Protein AF-A0A2D5VHZ8-F1 (afdb_monomer)

Mean predicted aligned error: 11.84 Å

pLDDT: mean 78.94, std 22.41, range [28.19, 97.56]

Solvent-accessible surface area (backbone atoms only — not comparable to full-atom values): 10693 Å² total; per-residue (Å²): 83,42,23,30,40,26,39,34,52,62,49,66,74,80,77,77,70,82,85,88,82,79,92,76,90,78,88,82,85,90,83,83,88,82,93,78,95,81,79,72,86,71,83,77,67,88,66,70,66,42,35,33,39,34,19,50,90,48,48,72,67,48,57,55,51,47,55,53,47,29,69,75,69,67,36,53,72,51,72,47,70,35,37,37,42,50,48,50,52,48,37,68,74,68,47,57,45,45,37,39,32,29,62,29,52,70,56,54,52,55,34,47,77,68,66,44,45,75,49,75,47,82,74,48,76,48,77,92,76,88,88,70,62,89,87,40,89,82,67,69,84,54,76,71,54,59,70,40,91,92,47,86,81,89,77,54,58,45,78,32,24,61,67,17,35,53,53,49,70,75,75,106

Secondary structure (DSSP, 8-state):
-EEEEEEE----GGGG-------------------------------PPEEEEEEGGGHHHHHHHHHHHHHHH---EEEEEE-HHHHHHHHHHH---SEEEESSHHHHHHHHHTT-EEEEEEEEE--------TT-TT---SSGGGGSTT-------TTT-HHHHHHHHHH-

Radius of gyration: 24.73 Å; Cα contacts (8 Å, |Δi|>4): 219; chains: 1; bounding box: 68×46×66 Å

Foldseek 3Di:
DFKKKFFWPAPDPVVPDDDDDDDDDDDDDDDDDDDDPDDDPPPPDPQEAFEEEEEQVCCVVVVVVQVVCCVPPVHHYHYDYFALLVSLVVCLVVVHGGMYIHPDCVSVVVCVVVVGGPDMGGDDDDDDDDDAPPPRPQPDDDLVSCVDPVHDDDADDLSRHVRNVVNVVVND

Structure (mmCIF, N/CA/C/O backbone):
data_AF-A0A2D5VHZ8-F1
#
_entry.id   AF-A0A2D5VHZ8-F1
#
loop_
_atom_site.group_PDB
_atom_site.id
_atom_site.type_symbol
_atom_site.label_atom_id
_atom_site.label_alt_id
_atom_site.label_comp_id
_atom_site.label_asym_id
_atom_site.label_entity_id
_atom_site.label_seq_id
_atom_site.pdbx_PDB_ins_code
_atom_site.Cartn_x
_atom_site.Cartn_y
_atom_site.Cartn_z
_atom_site.occupancy
_atom_site.B_iso_or_equiv
_atom_site.auth_seq_id
_atom_site.auth_comp_id
_atom_site.auth_asym_id
_atom_site.auth_atom_id
_atom_site.pdbx_PDB_model_num
ATOM 1 N N . MET A 1 1 ? -12.734 3.242 -1.048 1.00 68.06 1 MET A N 1
ATOM 2 C CA . MET A 1 1 ? -11.362 3.362 -1.582 1.00 68.06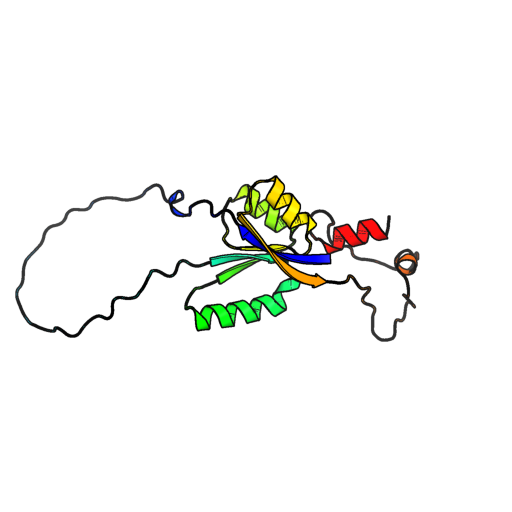 1 MET A CA 1
ATOM 3 C C . MET A 1 1 ? -11.302 2.644 -2.914 1.00 68.06 1 MET A C 1
ATOM 5 O O . MET A 1 1 ? -11.889 1.569 -3.030 1.00 68.06 1 MET A O 1
ATOM 9 N N . VAL A 1 2 ? -10.654 3.229 -3.913 1.00 67.62 2 VAL A N 1
ATOM 10 C CA . VAL A 1 2 ? -10.377 2.558 -5.192 1.00 67.62 2 VAL A CA 1
ATOM 11 C C . VAL A 1 2 ? -8.902 2.182 -5.192 1.00 67.62 2 VAL A C 1
ATOM 13 O O . VAL A 1 2 ? -8.061 3.014 -4.869 1.00 67.62 2 VAL A O 1
ATOM 16 N N . VAL A 1 3 ? -8.614 0.918 -5.478 1.00 70.31 3 VAL A N 1
ATOM 17 C CA . VAL A 1 3 ? -7.260 0.387 -5.623 1.00 70.31 3 VAL A CA 1
ATOM 18 C C . VAL A 1 3 ? -6.933 0.415 -7.107 1.00 70.31 3 VAL A C 1
ATOM 20 O O . VAL A 1 3 ? -7.695 -0.112 -7.923 1.00 70.31 3 VAL A O 1
ATOM 23 N N . SER A 1 4 ? -5.794 1.005 -7.442 1.00 72.38 4 SER A N 1
ATOM 24 C CA . SER A 1 4 ? -5.407 1.291 -8.820 1.00 72.38 4 SER A CA 1
ATOM 25 C C . SER A 1 4 ? -3.958 0.864 -9.040 1.00 72.38 4 SER A C 1
ATOM 27 O O . SER A 1 4 ? -3.094 1.122 -8.195 1.00 72.38 4 SER A O 1
ATOM 29 N N . VAL A 1 5 ? -3.703 0.193 -10.163 1.00 74.44 5 VAL A N 1
ATOM 30 C CA . VAL A 1 5 ? -2.350 -0.093 -10.662 1.00 74.44 5 VAL A CA 1
ATOM 31 C C . VAL A 1 5 ? -1.969 1.034 -11.611 1.00 74.44 5 VAL A C 1
ATOM 33 O O . VAL A 1 5 ? -2.782 1.463 -12.424 1.00 74.44 5 VAL A O 1
ATOM 36 N N . ALA A 1 6 ? -0.740 1.516 -11.525 1.00 69.38 6 ALA A N 1
ATOM 37 C CA . ALA A 1 6 ? -0.200 2.506 -12.437 1.00 69.38 6 ALA A CA 1
ATOM 38 C C . ALA A 1 6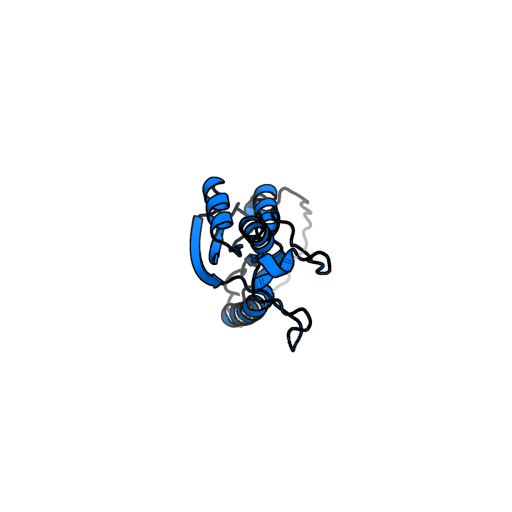 ? 1.115 2.038 -13.051 1.00 69.38 6 ALA A C 1
ATOM 40 O O . ALA A 1 6 ? 1.938 1.414 -12.375 1.00 69.38 6 ALA A O 1
ATOM 41 N N . LEU A 1 7 ? 1.297 2.383 -14.325 1.00 75.06 7 LEU A N 1
ATOM 42 C CA . LEU A 1 7 ? 2.570 2.260 -15.017 1.00 75.06 7 LEU A CA 1
ATOM 43 C C . LEU A 1 7 ? 3.417 3.476 -14.654 1.00 75.06 7 LEU A C 1
ATOM 45 O O . LEU A 1 7 ? 2.995 4.630 -14.823 1.00 75.06 7 LEU A O 1
ATOM 49 N N . LEU A 1 8 ? 4.604 3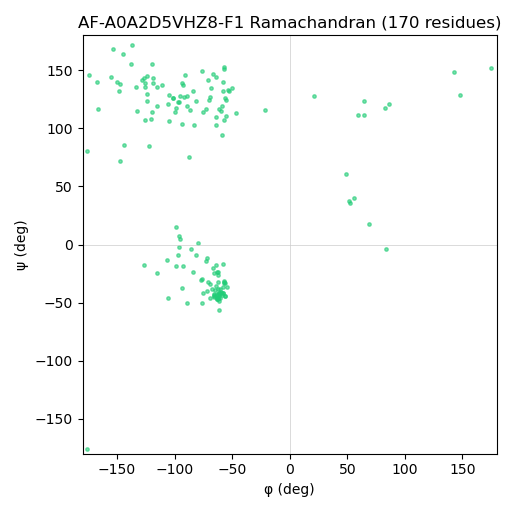.214 -14.124 1.00 79.12 8 LEU A N 1
ATOM 50 C CA . LEU A 1 8 ? 5.541 4.265 -13.775 1.00 79.12 8 LEU A CA 1
ATOM 51 C C . LEU A 1 8 ? 6.202 4.811 -15.040 1.00 79.12 8 LEU A C 1
ATOM 53 O O . LEU A 1 8 ? 6.394 4.102 -16.026 1.00 79.12 8 LEU A O 1
ATOM 57 N N . VAL A 1 9 ? 6.562 6.093 -15.008 1.00 68.06 9 VAL A N 1
ATOM 58 C CA . VAL A 1 9 ? 7.514 6.635 -15.978 1.00 68.06 9 VAL A CA 1
ATOM 59 C C . VAL A 1 9 ? 8.827 5.917 -15.708 1.00 68.06 9 VAL A C 1
ATOM 61 O O . VAL A 1 9 ? 9.496 6.214 -14.718 1.00 68.06 9 VAL A O 1
ATOM 64 N N . ALA A 1 10 ? 9.155 4.942 -16.553 1.00 52.34 10 ALA A N 1
ATOM 65 C CA . ALA A 1 10 ? 10.442 4.277 -16.515 1.00 52.34 10 ALA A CA 1
ATOM 66 C C . ALA A 1 10 ? 11.526 5.355 -16.637 1.00 52.34 10 ALA A C 1
ATOM 68 O O . ALA A 1 10 ? 11.658 6.010 -17.671 1.00 52.34 10 ALA A O 1
ATOM 69 N N . CYS A 1 11 ? 12.273 5.586 -15.559 1.00 44.50 11 CYS A N 1
ATOM 70 C CA . CYS A 1 11 ? 13.562 6.242 -15.681 1.00 44.50 11 CYS A CA 1
ATOM 71 C C . CYS A 1 11 ? 14.482 5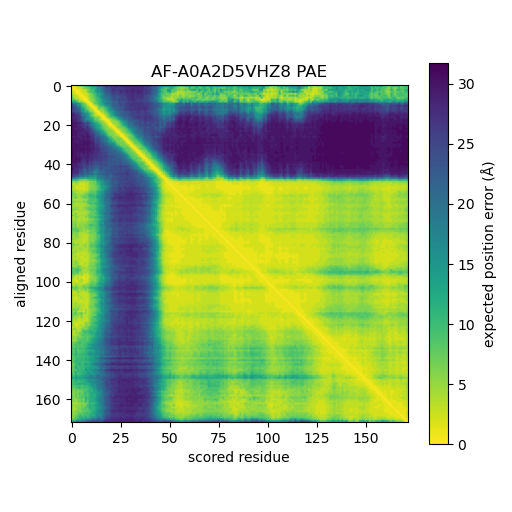.161 -16.242 1.00 44.50 11 CYS A C 1
ATOM 73 O O . CYS A 1 11 ? 14.652 4.106 -15.629 1.00 44.50 11 CYS A O 1
ATOM 75 N N . ASP A 1 12 ? 14.943 5.389 -17.467 1.00 45.56 12 ASP A N 1
ATOM 76 C CA . ASP A 1 12 ? 15.693 4.436 -18.273 1.00 45.56 12 ASP A CA 1
ATOM 77 C C . ASP A 1 12 ? 16.808 3.782 -17.435 1.00 45.56 12 ASP A C 1
ATOM 79 O O . ASP A 1 12 ? 17.752 4.449 -17.001 1.00 45.56 12 ASP A O 1
ATOM 83 N N . ARG A 1 13 ? 16.705 2.466 -17.172 1.00 48.66 13 ARG A N 1
ATOM 84 C CA . ARG A 1 13 ? 17.730 1.716 -16.413 1.00 48.66 13 ARG A CA 1
ATOM 85 C C . ARG A 1 13 ? 19.107 1.807 -17.082 1.00 48.66 13 ARG A C 1
ATOM 87 O O . ARG A 1 13 ? 20.113 1.537 -16.426 1.00 48.66 13 ARG A O 1
ATOM 94 N N . LYS A 1 14 ? 19.175 2.200 -18.361 1.00 41.00 14 LYS A N 1
ATOM 95 C CA . LYS A 1 14 ? 20.427 2.343 -19.113 1.00 41.00 14 LYS A CA 1
ATOM 96 C C . LYS A 1 14 ? 21.342 3.458 -18.612 1.00 41.00 14 LYS A C 1
ATOM 98 O O . LYS A 1 14 ? 22.539 3.381 -18.871 1.00 41.00 14 LYS A O 1
ATOM 103 N N . GLU A 1 15 ? 20.848 4.446 -17.867 1.00 36.53 15 GLU A N 1
ATOM 104 C CA . GLU A 1 15 ? 21.708 5.535 -17.372 1.00 36.53 15 GLU A CA 1
ATOM 105 C C . GLU A 1 15 ? 22.508 5.179 -16.101 1.00 36.53 15 GLU A C 1
ATOM 107 O O . GLU A 1 15 ? 23.419 5.911 -15.717 1.00 36.53 15 GLU A O 1
ATOM 112 N N . LEU A 1 16 ? 22.233 4.036 -15.459 1.00 39.44 16 LEU A N 1
ATOM 113 C CA . LEU A 1 16 ? 22.799 3.671 -14.150 1.00 39.44 16 LEU A CA 1
ATOM 114 C C . LEU A 1 16 ? 24.008 2.717 -14.184 1.00 39.44 16 LEU A C 1
ATOM 116 O O . LEU A 1 16 ? 24.404 2.209 -13.135 1.00 39.44 16 LEU A O 1
ATOM 120 N N . GLN A 1 17 ? 24.660 2.517 -15.335 1.00 35.34 17 GLN A N 1
ATOM 121 C CA . GLN A 1 17 ? 25.990 1.885 -15.370 1.00 35.34 17 GLN A CA 1
ATOM 122 C C . GLN A 1 17 ? 27.066 2.764 -16.027 1.00 35.34 17 GLN A C 1
ATOM 124 O O . GLN A 1 17 ? 27.400 2.569 -17.196 1.00 35.34 17 GLN A O 1
ATOM 129 N N . PRO A 1 18 ? 27.701 3.680 -15.275 1.00 35.00 18 PRO A N 1
ATOM 130 C CA . PRO A 1 18 ? 28.992 4.226 -15.646 1.00 35.00 18 PRO A CA 1
ATOM 131 C C . PRO A 1 18 ? 30.125 3.421 -14.987 1.00 35.00 18 PRO A C 1
ATOM 133 O O . PRO A 1 18 ? 30.443 3.618 -13.821 1.00 35.00 18 PRO A O 1
ATOM 136 N N . GLY A 1 19 ? 30.778 2.575 -15.791 1.00 37.41 19 GLY A N 1
ATOM 137 C CA . GLY A 1 19 ? 32.225 2.343 -15.718 1.00 37.41 19 GLY A CA 1
ATOM 138 C C . GLY A 1 19 ? 32.765 1.300 -14.731 1.00 37.41 19 GLY A C 1
ATOM 139 O O . GLY A 1 19 ? 32.640 1.447 -13.525 1.00 37.41 19 GLY A O 1
ATOM 140 N N . GLU A 1 20 ? 33.471 0.313 -15.304 1.00 34.50 20 GLU A N 1
ATOM 141 C CA . GLU A 1 20 ? 34.731 -0.349 -14.888 1.00 34.50 20 GLU A CA 1
ATOM 142 C C . GLU A 1 20 ? 34.680 -1.825 -15.357 1.00 34.50 20 GLU A C 1
ATOM 144 O O . GLU A 1 20 ? 33.716 -2.523 -15.097 1.00 34.50 20 GLU A O 1
ATOM 149 N N . ARG A 1 21 ? 35.653 -2.420 -16.056 1.00 32.56 21 ARG A N 1
ATOM 150 C CA . ARG A 1 21 ? 37.069 -2.092 -16.208 1.00 32.56 21 ARG A CA 1
ATOM 151 C C . ARG A 1 21 ? 37.676 -2.908 -17.370 1.00 32.56 21 ARG A C 1
ATOM 153 O O . ARG A 1 21 ? 37.454 -4.105 -17.469 1.00 32.56 21 ARG A O 1
ATOM 160 N N . ARG A 1 22 ? 38.533 -2.222 -18.136 1.00 28.19 22 ARG A N 1
ATOM 161 C CA . ARG A 1 22 ? 39.801 -2.667 -18.754 1.00 28.19 22 ARG A CA 1
ATOM 162 C C . ARG A 1 22 ? 39.820 -3.849 -19.736 1.00 28.19 22 ARG A C 1
ATOM 164 O O . ARG A 1 22 ? 39.823 -5.014 -19.369 1.00 28.19 22 ARG A O 1
ATOM 171 N N . LEU A 1 23 ? 40.099 -3.456 -20.982 1.00 34.94 23 LEU A N 1
ATOM 172 C CA . LEU A 1 23 ? 41.087 -4.054 -21.883 1.00 34.94 23 LEU A CA 1
ATOM 173 C C . LEU A 1 23 ? 42.179 -4.850 -21.144 1.00 34.94 23 LEU A C 1
ATOM 175 O O . LEU A 1 23 ? 43.026 -4.271 -20.461 1.00 34.94 23 LEU A O 1
ATOM 179 N N . GLN A 1 24 ? 42.208 -6.155 -21.387 1.00 33.75 24 GLN A N 1
ATOM 180 C CA . GLN A 1 24 ? 43.446 -6.915 -21.483 1.00 33.75 24 GLN A CA 1
ATOM 181 C C . GLN A 1 24 ? 43.427 -7.652 -22.818 1.00 33.75 24 GLN A C 1
ATOM 183 O O . GLN A 1 24 ? 42.667 -8.586 -23.050 1.00 33.75 24 GLN A O 1
ATOM 188 N N . THR A 1 25 ? 44.253 -7.136 -23.717 1.00 35.78 25 THR A N 1
ATOM 189 C CA . THR A 1 25 ? 44.834 -7.860 -24.835 1.00 35.78 25 THR A CA 1
ATOM 190 C C . THR A 1 25 ? 45.558 -9.092 -24.307 1.00 35.78 25 THR A C 1
ATOM 192 O O . THR A 1 25 ? 46.485 -8.936 -23.515 1.00 35.78 25 THR A O 1
ATOM 195 N N . ASP A 1 26 ? 45.213 -10.278 -24.797 1.00 34.47 26 ASP A N 1
ATOM 196 C CA . ASP A 1 26 ? 46.239 -11.283 -25.048 1.00 34.47 26 ASP A CA 1
ATOM 197 C C . ASP A 1 26 ? 45.866 -12.171 -26.238 1.00 34.47 26 ASP A C 1
ATOM 199 O O . ASP A 1 26 ? 44.735 -12.635 -26.388 1.00 34.47 26 ASP A O 1
ATOM 203 N N . GLN A 1 27 ? 46.842 -12.337 -27.120 1.00 34.59 27 GLN A N 1
ATOM 204 C CA . GLN A 1 27 ? 46.788 -13.162 -28.311 1.00 34.59 27 GLN A CA 1
ATOM 205 C C . GLN A 1 27 ? 47.251 -14.576 -27.956 1.00 34.59 27 GLN A C 1
ATOM 207 O O . GLN A 1 27 ? 48.386 -14.757 -27.522 1.00 34.59 27 GLN A O 1
ATOM 212 N N . SER A 1 28 ? 46.476 -15.613 -28.289 1.00 34.41 28 SER A N 1
ATOM 213 C CA . SER A 1 28 ? 47.095 -16.867 -28.746 1.00 34.41 28 SER A CA 1
ATOM 214 C C . SER A 1 28 ? 46.136 -17.865 -29.396 1.00 34.41 28 SER A C 1
ATOM 216 O O . SER A 1 28 ? 45.315 -18.487 -28.736 1.00 34.41 28 SER A O 1
ATOM 218 N N . LYS A 1 29 ? 46.432 -18.089 -30.682 1.00 37.44 29 LYS A N 1
ATOM 219 C CA . LYS A 1 29 ? 46.560 -19.380 -31.385 1.00 37.44 29 LYS A CA 1
ATOM 220 C C . LYS A 1 29 ? 45.308 -20.098 -31.922 1.00 37.44 29 LYS A C 1
ATOM 222 O O . LYS A 1 29 ? 44.453 -20.599 -31.206 1.00 37.44 29 LYS A O 1
ATOM 227 N N . ASN A 1 30 ? 45.348 -20.212 -33.254 1.00 31.34 30 ASN A N 1
ATOM 228 C CA . ASN A 1 30 ? 44.577 -21.062 -34.162 1.00 31.34 30 ASN A CA 1
ATOM 229 C C . ASN A 1 30 ? 44.678 -22.569 -33.856 1.00 31.34 30 ASN A C 1
ATOM 231 O O . ASN A 1 30 ? 45.745 -23.052 -33.480 1.00 31.34 30 ASN A O 1
ATOM 235 N N . GLY A 1 31 ? 43.613 -23.308 -34.202 1.00 30.12 31 GLY A N 1
ATOM 236 C CA . GLY A 1 31 ? 43.597 -24.775 -34.293 1.00 30.12 31 GLY A CA 1
ATOM 237 C C . GLY A 1 31 ? 42.266 -25.367 -34.797 1.00 30.12 31 GLY A C 1
ATOM 238 O O . GLY A 1 31 ? 41.432 -25.777 -34.006 1.00 30.12 31 GLY A O 1
ATOM 239 N N . THR A 1 32 ? 42.087 -25.347 -36.119 1.00 33.72 32 THR A N 1
ATOM 240 C CA . THR A 1 32 ? 41.363 -26.247 -37.055 1.00 33.72 32 THR A CA 1
ATOM 241 C C . THR A 1 32 ? 40.233 -27.218 -36.605 1.00 33.72 32 THR A C 1
ATOM 243 O O . THR A 1 32 ? 40.463 -28.162 -35.864 1.00 33.72 32 THR A O 1
ATOM 246 N N . SER A 1 33 ? 39.087 -27.102 -37.311 1.00 34.78 33 SER A N 1
ATOM 247 C CA . SER A 1 33 ? 38.227 -28.172 -37.891 1.00 34.78 33 SER A CA 1
ATOM 248 C C . SER A 1 33 ? 37.497 -29.192 -36.988 1.00 34.78 33 SER A C 1
ATOM 250 O O . SER A 1 33 ? 38.088 -30.183 -36.577 1.00 34.78 33 SER A O 1
ATOM 252 N N . ALA A 1 34 ? 36.159 -29.106 -36.923 1.00 33.81 34 ALA A N 1
ATOM 253 C CA . ALA A 1 34 ? 35.238 -30.022 -37.633 1.00 33.81 34 ALA A CA 1
ATOM 254 C C . ALA A 1 34 ? 33.760 -29.763 -37.261 1.00 33.81 34 ALA A C 1
ATOM 256 O O . ALA A 1 34 ? 33.429 -29.271 -36.188 1.00 33.81 34 ALA A O 1
ATOM 257 N N . LEU A 1 35 ? 32.881 -30.078 -38.209 1.00 45.34 35 LEU A N 1
ATOM 258 C CA . LEU A 1 35 ? 31.441 -29.825 -38.256 1.00 45.34 35 LEU A CA 1
ATOM 259 C C . LEU A 1 35 ? 30.650 -30.397 -37.064 1.00 45.34 35 LEU A C 1
ATOM 261 O O . LEU A 1 35 ? 30.617 -31.607 -36.872 1.00 45.34 35 LEU A O 1
ATOM 265 N N . ASN A 1 36 ? 29.876 -29.548 -36.381 1.00 35.59 36 ASN A N 1
ATOM 266 C CA . ASN A 1 36 ? 28.643 -29.972 -35.714 1.00 35.59 36 ASN A CA 1
ATOM 267 C C . ASN A 1 36 ? 27.583 -28.861 -35.807 1.00 35.59 36 ASN A C 1
ATOM 269 O O . ASN A 1 36 ? 27.474 -27.990 -34.945 1.00 35.59 36 ASN A O 1
ATOM 273 N N . ARG A 1 37 ? 26.839 -28.836 -36.921 1.00 41.34 37 ARG A N 1
ATOM 274 C CA . ARG A 1 37 ? 25.728 -27.898 -37.145 1.00 41.34 37 ARG A CA 1
ATOM 275 C C . ARG A 1 37 ? 24.440 -28.496 -36.578 1.00 41.34 37 ARG A C 1
ATOM 277 O O . ARG A 1 37 ? 23.575 -28.960 -37.309 1.00 41.34 37 ARG A O 1
ATOM 284 N N . SER A 1 38 ? 24.325 -28.473 -35.258 1.00 53.56 38 SER A N 1
ATOM 285 C CA . SER A 1 38 ? 23.063 -28.721 -34.559 1.00 53.56 38 SER A CA 1
ATOM 286 C C . SER A 1 38 ? 23.013 -27.893 -33.278 1.00 53.56 38 SER A C 1
ATOM 288 O O . SER A 1 38 ? 23.190 -28.408 -32.181 1.00 53.56 38 SER A O 1
ATOM 290 N N . ALA A 1 39 ? 22.837 -26.585 -33.447 1.00 41.25 39 ALA A N 1
ATOM 291 C CA . ALA A 1 39 ? 22.480 -25.591 -32.433 1.00 41.25 39 ALA A CA 1
ATOM 292 C C . ALA A 1 39 ? 22.265 -24.272 -33.214 1.00 41.25 39 ALA A C 1
ATOM 294 O O . ALA A 1 39 ? 22.908 -24.070 -34.235 1.00 41.25 39 ALA A O 1
ATOM 295 N N . GLN A 1 40 ? 21.377 -23.343 -32.902 1.00 37.41 40 GLN A N 1
ATOM 296 C CA . GLN A 1 40 ? 20.652 -23.040 -31.688 1.00 37.41 40 GLN A CA 1
ATOM 297 C C . GLN A 1 40 ? 19.316 -22.416 -32.119 1.00 37.41 40 GLN A C 1
ATOM 299 O O . GLN A 1 40 ? 19.293 -21.549 -32.992 1.00 37.41 40 GLN A O 1
ATOM 304 N N . ARG A 1 41 ? 18.206 -22.762 -31.454 1.00 38.66 41 ARG A N 1
ATOM 305 C CA . ARG A 1 41 ? 17.178 -21.737 -31.249 1.00 38.66 41 ARG A CA 1
ATOM 306 C C . ARG A 1 41 ? 17.845 -20.682 -30.376 1.00 38.66 41 ARG A C 1
ATOM 308 O O . ARG A 1 41 ? 18.186 -20.978 -29.233 1.00 38.66 41 ARG A O 1
ATOM 315 N N . SER A 1 42 ? 18.116 -19.513 -30.943 1.00 33.00 42 SER A N 1
ATOM 316 C CA . SER A 1 42 ? 18.575 -18.355 -30.182 1.00 33.00 42 SER A CA 1
ATOM 317 C C . SER A 1 42 ? 17.632 -18.157 -28.989 1.00 33.00 42 SER A C 1
ATOM 319 O O . SER A 1 42 ? 16.415 -18.241 -29.193 1.00 33.00 42 SER A O 1
ATOM 321 N N . PRO A 1 43 ? 18.132 -17.918 -27.763 1.00 41.53 43 PRO A N 1
ATOM 322 C CA . PRO A 1 43 ? 17.259 -17.488 -26.685 1.00 41.53 43 PRO A CA 1
ATOM 323 C C . PRO A 1 43 ? 16.627 -16.171 -27.142 1.00 41.53 43 PRO A C 1
ATOM 325 O O . PRO A 1 43 ? 17.332 -15.194 -27.398 1.00 41.53 43 PRO A O 1
ATOM 328 N N . MET A 1 44 ? 15.308 -16.172 -27.342 1.00 42.22 44 MET A N 1
ATOM 329 C CA . MET A 1 44 ? 14.560 -14.934 -27.524 1.00 42.22 44 MET A CA 1
ATOM 330 C C . MET A 1 44 ? 14.724 -14.114 -26.254 1.00 42.22 44 MET A C 1
ATOM 332 O O . MET A 1 44 ? 14.259 -14.554 -25.213 1.00 42.22 44 MET A O 1
ATOM 336 N N . GLY A 1 45 ? 15.354 -12.947 -26.391 1.00 40.50 45 GLY A N 1
ATOM 337 C CA . GLY A 1 45 ? 15.250 -11.814 -25.478 1.00 40.50 45 GLY A CA 1
ATOM 338 C C . GLY A 1 45 ? 15.793 -12.049 -24.071 1.00 40.50 45 GLY A C 1
ATOM 339 O O . GLY A 1 45 ? 15.333 -12.900 -23.322 1.00 40.50 45 GLY A O 1
ATOM 340 N N . THR A 1 46 ? 16.733 -11.211 -23.654 1.00 44.41 46 THR A N 1
ATOM 341 C CA . THR A 1 46 ? 16.967 -10.954 -22.234 1.00 44.41 46 THR A CA 1
ATOM 342 C C . THR A 1 46 ? 15.668 -10.403 -21.643 1.00 44.41 46 THR A C 1
ATOM 344 O O . THR A 1 46 ? 15.384 -9.218 -21.794 1.00 44.41 46 THR A O 1
ATOM 347 N N . SER A 1 47 ? 14.833 -11.267 -21.067 1.00 53.91 47 SER A N 1
ATOM 348 C CA . SER A 1 47 ? 13.654 -10.849 -20.314 1.00 53.91 47 SER A CA 1
ATOM 349 C C . SER A 1 47 ? 14.126 -9.929 -19.189 1.00 53.91 47 SER A C 1
ATOM 351 O O . SER A 1 47 ? 14.758 -10.398 -18.246 1.00 53.91 47 SER A O 1
ATOM 353 N N . GLU A 1 48 ? 13.879 -8.627 -19.304 1.00 79.31 48 GLU A N 1
ATOM 354 C CA . GLU A 1 48 ? 14.208 -7.682 -18.241 1.00 79.31 48 GLU A CA 1
ATOM 355 C C . GLU A 1 48 ? 13.260 -7.900 -17.052 1.00 79.31 48 GLU A C 1
ATOM 357 O O . GLU A 1 48 ? 12.041 -7.858 -17.205 1.00 79.31 48 GLU A O 1
ATOM 362 N N . ASP A 1 49 ? 13.823 -8.143 -15.865 1.00 88.81 49 ASP A N 1
ATOM 363 C CA . ASP A 1 49 ? 13.063 -8.290 -14.620 1.00 88.81 49 ASP A CA 1
ATOM 364 C C . ASP A 1 49 ? 12.215 -7.041 -14.330 1.00 88.81 49 ASP A C 1
ATOM 366 O O . ASP A 1 49 ? 12.734 -5.915 -14.319 1.00 88.81 49 ASP A O 1
ATOM 370 N N . LEU A 1 50 ? 10.939 -7.241 -13.991 1.00 93.25 50 LEU A N 1
ATOM 371 C CA . LEU A 1 50 ? 10.008 -6.176 -13.618 1.00 93.25 50 LEU A CA 1
ATOM 372 C C . LEU A 1 50 ? 10.149 -5.805 -12.140 1.00 93.25 50 LEU A C 1
ATOM 374 O O . LEU A 1 50 ? 10.109 -6.661 -11.263 1.00 93.25 50 LEU A O 1
ATOM 378 N N . THR A 1 51 ? 10.238 -4.512 -11.839 1.00 94.88 51 THR A N 1
ATOM 379 C CA . THR A 1 51 ? 10.190 -3.971 -10.477 1.00 94.88 51 THR A CA 1
ATOM 380 C C . THR A 1 51 ? 8.790 -3.451 -10.171 1.00 94.88 51 THR A C 1
ATOM 382 O O . THR A 1 51 ? 8.318 -2.485 -10.775 1.00 94.88 51 THR A O 1
ATOM 385 N N . PHE A 1 52 ? 8.135 -4.052 -9.180 1.00 96.06 52 PHE A N 1
ATOM 386 C CA . PHE A 1 52 ? 6.753 -3.754 -8.825 1.00 96.06 52 PHE A CA 1
ATOM 387 C C . PHE A 1 52 ? 6.623 -3.248 -7.383 1.00 96.06 52 PHE A C 1
ATOM 389 O O . PHE A 1 52 ? 6.821 -3.984 -6.419 1.00 96.06 52 PHE A O 1
ATOM 396 N N . TYR A 1 53 ? 6.221 -1.992 -7.209 1.00 97.12 53 TYR A N 1
ATOM 397 C CA . TYR A 1 53 ? 5.869 -1.422 -5.910 1.00 97.12 53 TYR A CA 1
ATOM 398 C C . TYR A 1 53 ? 4.401 -1.702 -5.591 1.00 97.12 53 TYR A C 1
ATOM 400 O O . TYR A 1 53 ? 3.506 -1.184 -6.252 1.00 97.12 53 TYR A O 1
ATOM 408 N N . CYS A 1 54 ? 4.128 -2.483 -4.549 1.00 96.56 54 CYS A N 1
ATOM 409 C CA . CYS A 1 54 ? 2.782 -2.941 -4.228 1.00 96.56 54 CYS A CA 1
ATOM 410 C C . CYS A 1 54 ? 2.360 -2.568 -2.805 1.00 96.56 54 CYS A C 1
ATOM 412 O O . CYS A 1 54 ? 3.033 -2.885 -1.824 1.00 96.56 54 CYS A O 1
ATOM 414 N N . ALA A 1 55 ? 1.180 -1.963 -2.659 1.00 94.75 55 ALA A N 1
ATOM 415 C CA . ALA A 1 55 ? 0.589 -1.727 -1.350 1.00 94.75 55 ALA A CA 1
ATOM 416 C C . ALA A 1 55 ? 0.494 -3.027 -0.530 1.00 94.75 55 ALA A C 1
ATOM 418 O O . ALA A 1 55 ? 0.018 -4.055 -1.017 1.00 94.75 55 ALA A O 1
ATOM 419 N N . ALA A 1 56 ? 0.912 -2.978 0.737 1.00 92.94 56 ALA A N 1
ATOM 420 C CA .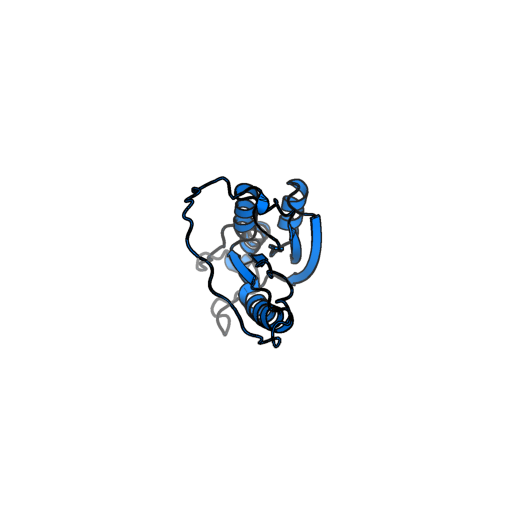 ALA A 1 56 ? 1.043 -4.163 1.589 1.00 92.94 56 ALA A CA 1
ATOM 421 C C . ALA A 1 56 ? -0.263 -4.968 1.747 1.00 92.94 56 ALA A C 1
ATOM 423 O O . ALA A 1 56 ? -0.220 -6.196 1.813 1.00 92.94 56 ALA A O 1
ATOM 424 N N . GLY A 1 57 ? -1.420 -4.295 1.749 1.00 89.56 57 GLY A N 1
ATOM 425 C CA . GLY A 1 57 ? -2.737 -4.943 1.831 1.00 89.56 57 GLY A CA 1
ATOM 426 C C . GLY A 1 57 ? -3.078 -5.844 0.636 1.00 89.56 57 GLY A C 1
ATOM 427 O O . GLY A 1 57 ? -3.931 -6.714 0.760 1.00 89.56 57 GLY A O 1
ATOM 428 N N . MET A 1 58 ? -2.379 -5.692 -0.493 1.00 92.56 58 MET A N 1
ATOM 429 C CA . MET A 1 58 ? -2.586 -6.484 -1.712 1.00 92.56 58 MET A CA 1
ATOM 430 C C . MET A 1 58 ? -1.638 -7.688 -1.813 1.00 92.56 58 MET A C 1
ATOM 432 O O . MET A 1 58 ? -1.656 -8.403 -2.809 1.00 92.56 58 MET A O 1
ATOM 436 N N . ARG A 1 59 ? -0.815 -7.954 -0.790 1.00 94.56 59 ARG A N 1
ATOM 437 C CA . ARG A 1 59 ? 0.213 -9.006 -0.841 1.00 94.56 59 ARG A CA 1
ATOM 438 C C . ARG A 1 59 ? -0.333 -10.391 -1.173 1.00 94.56 59 ARG A C 1
ATOM 440 O O . ARG A 1 59 ? 0.279 -11.094 -1.966 1.00 94.56 59 ARG A O 1
ATOM 447 N N . LEU A 1 60 ? -1.448 -10.792 -0.564 1.00 93.19 60 LEU A N 1
ATOM 448 C CA . LEU A 1 60 ? -2.021 -12.121 -0.793 1.00 93.19 60 LEU A CA 1
ATOM 449 C C . LEU A 1 60 ? -2.432 -12.340 -2.261 1.00 93.19 60 LEU A C 1
ATOM 451 O O . LEU A 1 60 ? -1.901 -13.274 -2.861 1.00 93.19 60 LEU A O 1
ATOM 455 N N . PRO A 1 61 ? -3.297 -11.502 -2.869 1.00 93.31 61 PRO A N 1
ATOM 456 C CA . PRO A 1 61 ? -3.662 -11.687 -4.272 1.00 93.31 61 PRO A CA 1
ATOM 457 C C . PRO A 1 61 ? -2.472 -11.495 -5.222 1.00 93.31 61 PRO A C 1
ATOM 459 O O . PRO A 1 61 ? -2.312 -12.268 -6.162 1.00 93.31 61 PRO A O 1
ATOM 462 N N . ILE A 1 62 ? -1.594 -10.520 -4.961 1.00 95.25 62 ILE A N 1
ATOM 463 C CA . ILE A 1 62 ? -0.471 -10.213 -5.860 1.00 95.25 62 ILE A CA 1
ATOM 464 C C . ILE A 1 62 ? 0.583 -11.316 -5.865 1.00 95.25 62 ILE A C 1
ATOM 466 O O . ILE A 1 62 ? 1.138 -11.607 -6.918 1.00 95.25 62 ILE A O 1
ATOM 470 N N . LYS A 1 63 ? 0.821 -11.989 -4.733 1.00 96.44 63 LYS A N 1
ATOM 471 C CA . LYS A 1 63 ? 1.740 -13.133 -4.691 1.00 96.44 63 LYS A CA 1
ATOM 472 C C . LYS A 1 63 ? 1.319 -14.232 -5.669 1.00 96.44 63 LYS A C 1
ATOM 474 O O . LYS A 1 63 ? 2.180 -14.797 -6.332 1.00 96.44 63 LYS A O 1
ATOM 479 N N . GLN A 1 64 ? 0.022 -14.524 -5.757 1.00 96.12 64 GLN A N 1
ATOM 480 C CA . GLN A 1 64 ? -0.478 -15.531 -6.691 1.00 96.12 64 GLN A CA 1
ATOM 481 C C . GLN A 1 64 ? -0.343 -15.054 -8.143 1.00 96.12 64 GLN A C 1
ATOM 483 O O . GLN A 1 64 ? 0.188 -15.782 -8.973 1.00 96.12 64 GLN A O 1
ATOM 488 N N . ILE A 1 65 ? -0.739 -13.806 -8.418 1.00 96.19 65 ILE A N 1
ATOM 489 C CA . ILE A 1 65 ? -0.650 -13.203 -9.757 1.00 96.19 65 ILE A CA 1
ATOM 490 C C . ILE A 1 65 ? 0.790 -13.208 -10.281 1.00 96.19 65 ILE A C 1
ATOM 492 O O . ILE A 1 65 ? 1.009 -13.528 -11.442 1.00 96.19 65 ILE A O 1
ATOM 496 N N . VAL A 1 66 ? 1.771 -12.890 -9.433 1.00 96.69 66 VAL A N 1
ATOM 497 C CA . VAL A 1 66 ? 3.191 -12.904 -9.811 1.00 96.69 66 VAL A CA 1
ATOM 498 C C . VAL A 1 66 ? 3.647 -14.300 -10.210 1.00 96.69 66 VAL A C 1
ATOM 500 O O . VAL A 1 66 ? 4.255 -14.445 -11.261 1.00 96.69 66 VAL A O 1
ATOM 503 N N . VAL A 1 67 ? 3.298 -15.328 -9.431 1.00 97.06 67 VAL A N 1
ATOM 504 C CA . VAL A 1 67 ? 3.651 -16.720 -9.756 1.00 97.06 67 VAL A CA 1
ATOM 505 C C . VAL A 1 67 ? 3.072 -17.140 -11.106 1.00 97.06 67 VAL A C 1
ATOM 507 O O . VAL A 1 67 ? 3.742 -17.820 -11.882 1.00 97.06 67 VAL A O 1
ATOM 510 N N . ASP A 1 68 ? 1.826 -16.761 -11.384 1.00 97.56 68 ASP A N 1
ATOM 511 C CA . ASP A 1 68 ? 1.175 -17.121 -12.640 1.00 97.56 68 ASP A CA 1
ATOM 512 C C . ASP A 1 68 ? 1.766 -16.333 -13.823 1.00 97.56 68 ASP A C 1
ATOM 514 O O . ASP A 1 68 ? 2.048 -16.930 -14.860 1.00 97.56 68 ASP A O 1
ATOM 518 N N . TYR A 1 69 ? 2.071 -15.043 -13.639 1.00 96.19 69 TYR A N 1
ATOM 519 C CA . TYR A 1 69 ? 2.739 -14.208 -14.642 1.00 96.19 69 TYR A CA 1
ATOM 520 C C . TYR A 1 69 ? 4.158 -14.703 -14.967 1.00 96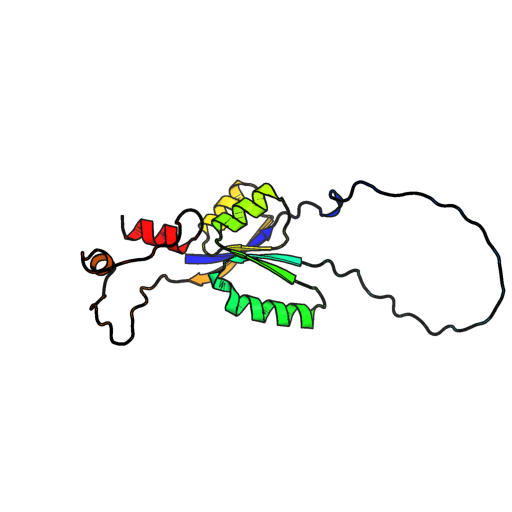.19 69 TYR A C 1
ATOM 522 O O . TYR A 1 69 ? 4.509 -14.862 -16.134 1.00 96.19 69 TYR A O 1
ATOM 530 N N . GLU A 1 70 ? 4.964 -15.011 -13.949 1.00 95.81 70 GLU A N 1
ATOM 531 C CA . GLU A 1 70 ? 6.316 -15.562 -14.111 1.00 95.81 70 GLU A CA 1
ATOM 532 C C . GLU A 1 70 ? 6.286 -16.898 -14.863 1.00 95.81 70 GLU A C 1
ATOM 534 O O . GLU A 1 70 ? 7.111 -17.136 -15.746 1.00 95.81 70 GLU A O 1
ATOM 539 N N . ARG A 1 71 ? 5.305 -17.762 -14.563 1.00 96.56 71 ARG A N 1
ATOM 540 C CA . ARG A 1 71 ? 5.123 -19.046 -15.253 1.00 96.56 71 ARG A CA 1
ATOM 541 C C . ARG A 1 71 ? 4.736 -18.865 -16.720 1.00 96.56 71 ARG A C 1
ATOM 543 O O . ARG A 1 71 ? 5.227 -19.608 -17.565 1.00 96.56 71 ARG A O 1
ATOM 550 N N . GLU A 1 72 ? 3.818 -17.949 -17.003 1.00 97.12 72 GLU A N 1
ATOM 551 C CA . GLU A 1 72 ? 3.256 -17.754 -18.342 1.00 97.12 72 GLU A CA 1
ATOM 552 C C . GLU A 1 72 ? 4.229 -17.031 -19.279 1.00 97.12 72 GLU A C 1
ATOM 554 O O . GLU A 1 72 ? 4.386 -17.432 -20.432 1.00 97.12 72 GLU A O 1
ATOM 559 N N . TYR A 1 73 ? 4.915 -16.004 -18.776 1.00 94.44 73 TYR A N 1
ATOM 560 C CA . TYR A 1 73 ? 5.731 -15.108 -19.597 1.00 94.44 73 TYR A CA 1
ATOM 561 C C . TYR A 1 73 ? 7.240 -15.323 -19.434 1.00 94.44 73 TYR A C 1
ATOM 563 O O . TYR A 1 73 ? 8.011 -14.818 -20.247 1.00 94.44 73 TYR A O 1
ATOM 571 N N . GLY A 1 74 ? 7.686 -16.066 -18.414 1.00 93.62 74 GLY A N 1
ATOM 572 C CA . GLY A 1 74 ? 9.112 -16.276 -18.137 1.00 93.62 74 GLY A CA 1
ATOM 573 C C . GLY A 1 74 ? 9.847 -15.017 -17.660 1.00 93.62 74 GLY A C 1
ATOM 574 O O . GLY A 1 74 ? 11.074 -14.971 -17.731 1.00 93.62 74 GLY A O 1
ATOM 575 N N . VAL A 1 75 ? 9.106 -14.003 -17.200 1.00 94.88 75 VAL A N 1
ATOM 576 C CA . VAL A 1 75 ? 9.620 -12.704 -16.741 1.00 94.88 75 VAL A CA 1
ATOM 577 C C . VAL A 1 75 ? 9.549 -12.633 -15.224 1.00 94.88 75 VAL A C 1
ATOM 579 O O . VAL A 1 75 ? 8.451 -12.695 -14.679 1.00 94.88 75 VAL A O 1
ATOM 582 N N . GLN A 1 76 ? 10.688 -12.443 -14.555 1.00 95.38 76 GLN A N 1
ATOM 583 C CA . GLN A 1 76 ? 10.742 -12.323 -13.095 1.00 95.38 76 GLN A CA 1
ATOM 584 C C . GLN A 1 76 ? 10.150 -10.998 -12.613 1.00 95.38 76 GLN A C 1
ATOM 586 O O . GLN A 1 76 ? 10.387 -9.946 -13.214 1.00 95.38 76 GLN A O 1
ATOM 591 N N . VAL A 1 77 ? 9.430 -11.029 -11.489 1.00 95.81 77 VAL A N 1
ATOM 592 C CA . VAL A 1 77 ? 8.819 -9.837 -10.889 1.00 95.81 77 VAL A CA 1
ATOM 593 C C . VAL A 1 77 ? 9.335 -9.616 -9.468 1.00 95.81 77 VAL A C 1
ATOM 595 O O . VAL A 1 77 ? 8.956 -10.282 -8.505 1.00 95.81 77 VAL A O 1
ATOM 598 N N . GLN A 1 78 ? 10.159 -8.586 -9.307 1.00 95.25 78 GLN A N 1
ATOM 599 C CA . GLN A 1 78 ? 10.669 -8.129 -8.021 1.00 95.25 78 GLN A CA 1
ATOM 600 C C . GLN A 1 78 ? 9.646 -7.219 -7.337 1.00 95.25 78 GLN A C 1
ATOM 602 O O . GLN A 1 78 ? 9.509 -6.041 -7.675 1.00 95.25 78 GLN A O 1
ATOM 607 N N . VAL A 1 79 ? 8.923 -7.753 -6.348 1.00 96.25 79 VAL A N 1
ATOM 608 C CA . VAL A 1 79 ? 7.870 -7.001 -5.649 1.00 96.25 79 VAL A CA 1
ATOM 609 C C . VAL A 1 79 ? 8.362 -6.371 -4.347 1.00 96.25 79 VAL A C 1
ATOM 611 O O . VAL A 1 79 ? 8.757 -7.063 -3.407 1.00 96.25 79 VAL A O 1
ATOM 614 N N . GLN A 1 80 ? 8.224 -5.051 -4.236 1.00 96.25 80 GLN A N 1
ATOM 615 C CA . GLN A 1 80 ? 8.425 -4.299 -3.000 1.00 96.25 80 GLN A CA 1
ATOM 616 C C . GLN A 1 80 ? 7.082 -3.981 -2.345 1.00 96.25 80 GLN A C 1
ATOM 618 O O . GLN A 1 80 ? 6.283 -3.205 -2.869 1.00 96.25 80 GLN A O 1
ATOM 623 N N . TYR A 1 81 ? 6.844 -4.557 -1.167 1.00 96.31 81 TYR A N 1
ATOM 624 C CA . TYR A 1 81 ? 5.626 -4.309 -0.400 1.00 96.31 81 TYR A CA 1
ATOM 625 C C . TYR A 1 81 ? 5.810 -3.193 0.627 1.00 96.31 81 TYR A C 1
ATOM 627 O O . TYR A 1 81 ? 6.805 -3.167 1.347 1.00 96.31 81 TYR A O 1
ATOM 635 N N . GLY A 1 82 ? 4.814 -2.319 0.770 1.00 94.75 82 GLY A N 1
ATOM 636 C CA . GLY A 1 82 ? 4.858 -1.251 1.771 1.00 94.75 82 GLY A CA 1
ATOM 637 C C . GLY A 1 82 ? 3.592 -0.402 1.844 1.00 94.75 82 GLY A C 1
ATOM 638 O O . GLY A 1 82 ? 2.593 -0.674 1.176 1.00 94.75 82 GLY A O 1
ATOM 639 N N . GLY A 1 83 ? 3.622 0.635 2.682 1.00 93.19 83 GLY A N 1
ATOM 640 C CA . GLY A 1 83 ? 2.585 1.666 2.689 1.00 93.19 83 GLY A CA 1
ATOM 641 C C . GLY A 1 83 ? 2.650 2.488 1.404 1.00 93.19 83 GLY A C 1
ATOM 642 O O . GLY A 1 83 ? 3.734 2.883 0.987 1.00 93.19 83 GLY A O 1
ATOM 643 N N . SER A 1 84 ? 1.510 2.752 0.763 1.00 94.00 84 SER A N 1
ATOM 644 C CA . SER A 1 84 ? 1.463 3.467 -0.522 1.00 94.00 84 SER A CA 1
ATOM 645 C C . SER A 1 84 ? 2.171 4.828 -0.484 1.00 94.00 84 SER A C 1
ATOM 647 O O . SER A 1 84 ? 2.869 5.174 -1.430 1.00 94.00 84 SER A O 1
ATOM 649 N N . GLY A 1 85 ? 2.089 5.565 0.629 1.00 93.00 85 GLY A N 1
ATOM 650 C CA . GLY A 1 85 ? 2.831 6.819 0.790 1.00 93.00 85 GLY A CA 1
ATOM 651 C C . GLY A 1 85 ? 4.345 6.610 0.824 1.00 93.00 85 GLY A C 1
ATOM 652 O O . GLY A 1 85 ? 5.077 7.309 0.130 1.00 93.00 85 GLY A O 1
ATOM 653 N N . THR A 1 86 ? 4.811 5.609 1.576 1.00 94.44 86 THR A N 1
ATOM 654 C CA . THR A 1 86 ? 6.233 5.238 1.650 1.00 94.44 86 THR A CA 1
ATOM 655 C C . THR A 1 86 ? 6.766 4.783 0.295 1.00 94.44 86 THR A C 1
ATOM 657 O O . THR A 1 86 ? 7.813 5.253 -0.136 1.00 94.44 86 THR A O 1
ATOM 660 N N . LEU A 1 87 ? 6.033 3.911 -0.403 1.00 95.56 87 LEU A N 1
ATOM 661 C CA . LEU A 1 87 ? 6.419 3.429 -1.730 1.00 95.56 87 LEU A CA 1
ATOM 662 C C . LEU A 1 87 ? 6.492 4.584 -2.734 1.00 95.56 87 LEU A C 1
ATOM 664 O O . LEU A 1 87 ? 7.464 4.679 -3.471 1.00 95.56 87 LEU A O 1
ATOM 668 N N . LEU A 1 88 ? 5.520 5.502 -2.716 1.00 94.81 88 LEU A N 1
ATOM 669 C CA . LEU A 1 88 ? 5.541 6.684 -3.576 1.00 94.81 88 LEU A CA 1
ATOM 670 C C . LEU A 1 88 ? 6.752 7.587 -3.297 1.00 94.81 88 LEU A C 1
ATOM 672 O O . LEU A 1 88 ? 7.370 8.083 -4.237 1.00 94.81 88 LEU A O 1
ATOM 676 N N . SER A 1 89 ? 7.110 7.792 -2.028 1.00 94.50 89 SER A N 1
ATOM 677 C CA . SER A 1 89 ? 8.333 8.520 -1.666 1.00 94.50 89 SER A CA 1
ATOM 678 C C . SER A 1 89 ? 9.586 7.811 -2.185 1.00 94.50 89 SER A C 1
ATOM 680 O O . SER A 1 89 ? 10.466 8.466 -2.736 1.00 94.50 89 SER A O 1
ATOM 682 N N . ASN A 1 90 ? 9.646 6.480 -2.083 1.00 94.00 90 ASN A N 1
ATOM 683 C CA . ASN A 1 90 ? 10.763 5.697 -2.614 1.00 94.00 90 ASN A CA 1
ATOM 684 C C . ASN A 1 90 ? 10.866 5.824 -4.138 1.00 94.00 90 ASN A C 1
ATOM 686 O O . ASN A 1 90 ? 11.953 6.086 -4.639 1.00 94.00 90 ASN A O 1
ATOM 690 N N . ILE A 1 91 ? 9.748 5.712 -4.862 1.00 94.50 91 ILE A N 1
ATOM 691 C CA . ILE A 1 91 ? 9.694 5.899 -6.322 1.00 94.50 91 ILE A CA 1
ATOM 692 C C . ILE A 1 91 ? 10.172 7.304 -6.700 1.00 94.50 91 ILE A C 1
ATOM 694 O O . ILE A 1 91 ? 10.954 7.466 -7.633 1.00 94.50 91 ILE A O 1
ATOM 698 N N . GLN A 1 92 ? 9.742 8.333 -5.965 1.00 93.25 92 GLN A N 1
ATOM 699 C CA . GLN A 1 92 ? 10.149 9.711 -6.234 1.00 93.25 92 GLN A CA 1
ATOM 700 C C . GLN A 1 92 ? 11.660 9.920 -6.065 1.00 93.25 92 GLN A C 1
ATOM 702 O O . GLN A 1 92 ? 12.262 10.632 -6.872 1.00 93.25 92 GLN A O 1
ATOM 707 N N . THR A 1 93 ? 12.244 9.339 -5.015 1.00 92.94 93 THR A N 1
ATOM 708 C CA . THR A 1 93 ? 13.669 9.479 -4.689 1.00 92.94 93 THR A CA 1
ATOM 709 C C . THR A 1 93 ? 14.542 8.627 -5.600 1.00 92.94 93 THR A C 1
ATOM 711 O O . THR A 1 93 ? 15.502 9.132 -6.166 1.00 92.94 93 THR A O 1
ATOM 714 N N . ALA A 1 94 ? 14.212 7.341 -5.741 1.00 90.50 94 ALA A N 1
ATOM 715 C CA . ALA A 1 94 ? 15.016 6.392 -6.499 1.00 90.50 94 ALA A CA 1
ATOM 716 C C . ALA A 1 94 ? 14.848 6.564 -8.008 1.00 90.50 94 ALA A C 1
ATOM 718 O O . ALA A 1 94 ? 15.773 6.254 -8.747 1.00 90.50 94 ALA A O 1
ATOM 719 N N . ARG A 1 95 ? 13.674 7.034 -8.461 1.00 87.69 95 ARG A N 1
ATOM 720 C CA . ARG A 1 95 ? 13.293 7.089 -9.881 1.00 87.69 95 ARG A CA 1
ATOM 721 C C . ARG A 1 95 ? 13.494 5.740 -10.578 1.00 87.69 95 ARG A C 1
ATOM 723 O O . ARG A 1 95 ? 13.902 5.677 -11.721 1.00 87.69 95 ARG A O 1
ATOM 730 N N . ILE A 1 96 ? 13.209 4.646 -9.884 1.00 87.00 96 ILE A N 1
ATOM 731 C CA . ILE A 1 96 ? 13.288 3.288 -10.426 1.00 87.00 96 ILE A CA 1
ATOM 732 C C . ILE A 1 96 ? 11.956 2.610 -10.134 1.00 87.00 96 ILE A C 1
ATOM 734 O O . ILE A 1 96 ? 11.375 2.819 -9.067 1.00 87.00 96 ILE A O 1
ATOM 738 N N . GLY A 1 97 ? 11.476 1.806 -11.078 1.00 90.19 97 GLY A N 1
ATOM 739 C CA . GLY A 1 97 ? 10.245 1.041 -10.947 1.00 90.19 97 GLY A CA 1
ATOM 740 C C . GLY A 1 97 ? 9.473 0.980 -12.251 1.00 90.19 97 GLY A C 1
ATOM 741 O O . GLY A 1 97 ? 9.485 1.936 -13.019 1.00 90.19 97 GLY A O 1
ATOM 742 N N . ASP A 1 98 ? 8.768 -0.128 -12.447 1.00 93.94 98 ASP A N 1
ATOM 743 C CA . ASP A 1 98 ? 7.963 -0.373 -13.641 1.00 93.94 98 ASP A CA 1
ATOM 744 C C . ASP A 1 98 ? 6.471 -0.229 -13.307 1.00 93.94 98 ASP A C 1
ATOM 746 O O . ASP A 1 98 ? 5.727 0.483 -13.980 1.00 93.94 98 ASP A O 1
ATOM 750 N N . LEU A 1 99 ? 6.037 -0.823 -12.190 1.00 95.56 99 LEU A N 1
ATOM 751 C CA . LEU A 1 99 ? 4.643 -0.796 -11.745 1.00 95.56 99 LEU A CA 1
ATOM 752 C C . LEU A 1 99 ? 4.503 -0.235 -10.330 1.00 95.56 99 LEU A C 1
ATOM 754 O O . LEU A 1 99 ? 5.324 -0.499 -9.448 1.00 95.56 99 LEU A O 1
ATOM 758 N N . TYR A 1 100 ? 3.406 0.485 -10.092 1.00 96.38 100 TYR A N 1
ATOM 759 C CA . TYR A 1 100 ? 3.002 0.961 -8.773 1.00 96.38 100 TYR A CA 1
ATOM 760 C C . TYR A 1 100 ? 1.522 0.683 -8.506 1.00 96.38 100 TYR A C 1
ATOM 762 O O . TYR A 1 100 ? 0.642 1.247 -9.147 1.00 96.38 100 TYR A O 1
ATOM 770 N N . LEU A 1 101 ? 1.236 -0.167 -7.523 1.00 96.12 101 LEU A N 1
ATOM 771 C CA . LEU A 1 101 ? -0.111 -0.478 -7.056 1.00 96.12 101 LEU A CA 1
ATOM 772 C C . LEU A 1 101 ? -0.374 0.218 -5.724 1.00 96.12 101 LEU A C 1
ATOM 774 O O . LEU A 1 101 ? 0.128 -0.193 -4.672 1.00 96.12 101 LEU A O 1
ATOM 778 N N . ALA A 1 102 ? -1.188 1.270 -5.769 1.00 93.69 102 ALA A N 1
ATOM 779 C CA . ALA A 1 102 ? -1.583 2.031 -4.593 1.00 93.69 102 ALA A CA 1
ATOM 780 C C . ALA A 1 102 ? -2.874 1.483 -3.974 1.00 93.69 102 ALA A C 1
ATOM 782 O O . ALA A 1 102 ? -3.795 1.075 -4.675 1.00 93.69 102 ALA A O 1
ATOM 783 N N . ALA A 1 103 ? -2.977 1.548 -2.644 1.00 89.62 103 ALA A N 1
ATOM 784 C CA . ALA A 1 103 ? -4.182 1.146 -1.917 1.00 89.62 103 ALA A CA 1
ATOM 785 C C . ALA A 1 103 ? -5.351 2.134 -2.069 1.00 89.62 103 ALA A C 1
ATOM 787 O O . ALA A 1 103 ? -6.469 1.813 -1.671 1.00 89.62 103 ALA A O 1
ATOM 788 N N . ASP A 1 104 ? -5.089 3.344 -2.567 1.00 86.75 104 ASP A N 1
ATOM 789 C CA . ASP A 1 104 ? -6.088 4.396 -2.715 1.00 86.75 104 ASP A CA 1
ATOM 790 C C . ASP A 1 104 ? -5.703 5.387 -3.823 1.00 86.75 104 ASP A C 1
ATOM 792 O O . ASP A 1 104 ? -4.525 5.731 -3.977 1.00 86.75 104 ASP A O 1
ATOM 796 N N . GLU A 1 105 ? -6.713 5.882 -4.537 1.00 89.38 105 GLU A N 1
ATOM 797 C CA . GLU A 1 105 ? -6.594 6.782 -5.693 1.00 89.38 105 GLU A CA 1
ATOM 798 C C . GLU A 1 105 ? -5.841 8.082 -5.373 1.00 89.38 105 GLU A C 1
ATOM 800 O O . GLU A 1 105 ? -5.105 8.598 -6.212 1.00 89.38 105 GLU A O 1
ATOM 805 N N . SER A 1 106 ? -5.933 8.586 -4.137 1.00 90.88 106 SER A N 1
ATOM 806 C CA . SER A 1 106 ? -5.214 9.802 -3.728 1.00 90.88 106 SER A CA 1
ATOM 807 C C . SER A 1 106 ? -3.699 9.711 -3.953 1.00 90.88 106 SER A C 1
ATOM 809 O O . SER A 1 106 ? -3.063 10.706 -4.297 1.00 90.88 106 SER A O 1
ATOM 811 N N . TYR A 1 107 ? -3.091 8.527 -3.812 1.00 92.56 107 TYR A N 1
ATOM 812 C CA . TYR A 1 107 ? -1.662 8.360 -4.087 1.00 92.56 107 TYR A CA 1
ATOM 813 C C . TYR A 1 107 ? -1.347 8.292 -5.582 1.00 92.56 107 TYR A C 1
ATOM 815 O O . TYR A 1 107 ? -0.270 8.734 -5.976 1.00 92.56 107 TYR A O 1
ATOM 823 N N . ILE A 1 108 ? -2.262 7.773 -6.405 1.00 94.00 108 ILE A N 1
ATOM 824 C CA . ILE A 1 108 ? -2.130 7.804 -7.867 1.00 94.00 108 ILE A CA 1
ATOM 825 C C . ILE A 1 108 ? -2.188 9.248 -8.355 1.00 94.00 108 ILE A C 1
ATOM 827 O O . ILE A 1 108 ? -1.325 9.674 -9.121 1.00 94.00 108 ILE A O 1
ATOM 831 N N . GLN A 1 109 ? -3.127 10.037 -7.834 1.00 93.56 109 GLN A N 1
ATOM 832 C CA . GLN A 1 109 ? -3.242 11.454 -8.159 1.00 93.56 109 GLN A CA 1
ATOM 833 C C . GLN A 1 109 ? -1.981 12.239 -7.760 1.00 93.56 109 GLN A C 1
ATOM 835 O O . GLN A 1 109 ? -1.407 12.951 -8.582 1.00 93.56 109 GLN A O 1
ATOM 840 N N . ARG A 1 110 ? -1.454 12.018 -6.548 1.00 93.56 110 ARG A N 1
ATOM 841 C CA . ARG A 1 110 ? -0.174 12.614 -6.113 1.00 93.56 110 ARG A CA 1
ATOM 842 C C . ARG A 1 110 ? 1.005 12.194 -6.995 1.00 93.56 110 ARG A C 1
ATOM 844 O O . ARG A 1 110 ? 1.907 12.992 -7.241 1.00 93.56 110 ARG A O 1
ATOM 851 N N . ALA A 1 111 ? 1.041 10.941 -7.447 1.00 94.19 111 ALA A N 1
ATOM 852 C CA . ALA A 1 111 ? 2.080 10.461 -8.355 1.00 94.19 111 ALA A CA 1
ATOM 853 C C . ALA A 1 111 ? 1.966 11.117 -9.745 1.00 94.19 111 ALA A C 1
ATOM 855 O O . ALA A 1 111 ? 2.984 11.493 -10.330 1.00 94.19 111 ALA A O 1
ATOM 856 N N . ARG A 1 112 ? 0.738 11.330 -10.234 1.00 93.69 112 ARG A N 1
ATOM 857 C CA . ARG A 1 112 ? 0.441 12.051 -11.480 1.00 93.69 112 ARG A CA 1
ATOM 858 C C . ARG A 1 112 ? 0.888 13.511 -11.412 1.00 93.69 112 ARG A C 1
ATOM 860 O O . ARG A 1 112 ? 1.589 13.967 -12.309 1.00 93.69 112 ARG A O 1
ATOM 867 N N . GLU A 1 113 ? 0.569 14.218 -10.330 1.00 94.44 113 GLU A N 1
ATOM 868 C CA . GLU A 1 113 ? 1.012 15.604 -10.088 1.00 94.44 113 GLU A CA 1
ATOM 869 C C . GLU A 1 113 ? 2.539 15.735 -10.090 1.00 94.44 113 GLU A C 1
ATOM 871 O O . GLU A 1 113 ? 3.096 16.697 -10.618 1.00 94.44 113 GLU A O 1
ATOM 876 N N . LYS A 1 114 ? 3.230 14.722 -9.559 1.00 93.06 114 LYS A N 1
ATOM 877 C CA . LYS A 1 114 ? 4.696 14.631 -9.551 1.00 93.06 114 LYS A CA 1
ATOM 878 C C . LYS A 1 114 ? 5.301 14.148 -10.873 1.00 93.06 114 LYS A C 1
ATOM 880 O O . LYS A 1 114 ? 6.522 14.014 -10.950 1.00 93.06 114 LYS A O 1
ATOM 885 N N . LYS A 1 115 ? 4.479 13.891 -11.899 1.00 93.50 115 LYS A N 1
ATOM 886 C CA . LYS A 1 115 ? 4.890 13.362 -13.212 1.00 93.50 115 LYS A CA 1
ATOM 887 C C . LYS A 1 115 ? 5.664 12.040 -13.104 1.00 93.50 115 LYS A C 1
ATOM 889 O O . LYS A 1 115 ? 6.661 11.840 -13.788 1.00 93.50 115 LYS A O 1
ATOM 894 N N . LEU A 1 116 ? 5.225 11.162 -12.200 1.00 93.06 116 LEU A N 1
ATOM 895 C CA . LEU A 1 116 ? 5.829 9.843 -11.974 1.00 93.06 116 LEU A CA 1
ATOM 896 C C . LEU A 1 116 ? 5.104 8.713 -12.720 1.00 93.06 116 LEU A C 1
ATOM 898 O O . LEU A 1 116 ? 5.606 7.595 -12.728 1.00 93.06 116 LEU A O 1
ATOM 902 N N . LEU A 1 117 ? 3.936 8.979 -13.317 1.00 90.56 117 LEU A N 1
ATOM 903 C CA . LEU A 1 117 ? 3.092 7.978 -13.981 1.00 90.56 117 LEU A CA 1
ATOM 904 C C . LEU A 1 117 ? 2.909 8.289 -15.467 1.00 90.56 117 LEU A C 1
ATOM 906 O O . LEU A 1 117 ? 2.736 9.455 -15.826 1.00 90.56 117 LEU A O 1
ATOM 910 N N . VAL A 1 118 ? 2.870 7.244 -16.294 1.00 90.88 118 VAL A N 1
ATOM 911 C CA . VAL A 1 118 ? 2.444 7.331 -17.703 1.00 90.88 118 VAL A CA 1
ATOM 912 C C . VAL A 1 118 ? 0.936 7.117 -17.793 1.00 90.88 118 VAL A C 1
ATOM 914 O O . VAL A 1 118 ? 0.205 7.935 -18.347 1.00 90.88 118 VAL A O 1
ATOM 917 N N . GLU A 1 119 ? 0.459 6.041 -17.172 1.00 90.94 119 GLU A N 1
ATOM 918 C CA . GLU A 1 119 ? -0.943 5.639 -17.171 1.00 90.94 119 GLU A CA 1
ATOM 919 C C . GLU A 1 119 ? -1.344 5.006 -15.834 1.00 90.94 119 GLU A C 1
ATOM 921 O O . GLU A 1 119 ? -0.502 4.623 -15.018 1.00 90.94 119 GLU A O 1
ATOM 926 N N . SER A 1 120 ? -2.651 4.914 -15.593 1.00 93.44 120 SER A N 1
ATOM 927 C CA . SER A 1 120 ? -3.204 4.260 -14.407 1.00 93.44 120 SER A CA 1
ATOM 928 C C . SER A 1 120 ? -4.535 3.594 -14.717 1.00 93.44 120 SER A C 1
ATOM 930 O O . SER A 1 120 ? -5.389 4.204 -15.360 1.00 93.44 120 SER A O 1
ATOM 932 N N . ILE A 1 121 ? -4.728 2.391 -14.186 1.00 93.19 121 ILE A N 1
ATOM 933 C CA . ILE A 1 121 ? -5.919 1.569 -14.367 1.00 93.19 121 ILE A CA 1
ATOM 934 C C . ILE A 1 121 ? -6.497 1.231 -12.981 1.00 93.19 121 ILE A C 1
ATOM 936 O O . ILE A 1 121 ? -5.791 0.658 -12.142 1.00 93.19 121 ILE A O 1
ATOM 940 N N . PRO A 1 122 ? -7.772 1.557 -12.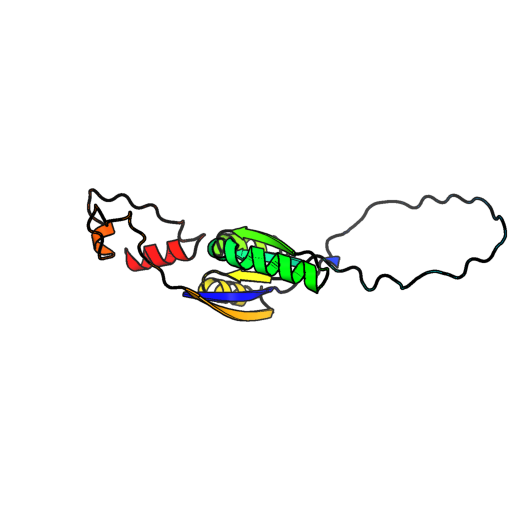703 1.00 91.56 122 PRO A N 1
ATOM 941 C CA . PRO A 1 122 ? -8.436 1.101 -11.489 1.00 91.56 122 PRO A CA 1
ATOM 942 C C . PRO A 1 122 ? -8.674 -0.410 -11.566 1.00 91.56 122 PRO A C 1
ATOM 944 O O . PRO A 1 122 ? -9.272 -0.898 -12.522 1.00 91.56 122 PRO A O 1
ATOM 947 N N . VAL A 1 123 ? -8.228 -1.155 -10.552 1.00 91.69 123 VAL A N 1
ATOM 948 C CA . VAL A 1 123 ? -8.270 -2.631 -10.559 1.00 91.69 123 VAL A CA 1
ATOM 949 C C . VAL A 1 123 ? -9.185 -3.226 -9.496 1.00 91.69 123 VAL A C 1
ATOM 951 O O . VAL A 1 123 ? -9.654 -4.349 -9.655 1.00 91.69 123 VAL A O 1
ATOM 954 N N . ALA A 1 124 ? -9.457 -2.506 -8.404 1.00 89.25 124 ALA A N 1
ATOM 955 C CA . ALA A 1 124 ? -10.355 -2.999 -7.364 1.00 89.25 124 ALA A CA 1
ATOM 956 C C . ALA A 1 124 ? -11.022 -1.868 -6.573 1.00 89.25 124 ALA A C 1
ATOM 958 O O . ALA A 1 124 ? -10.624 -0.703 -6.620 1.00 89.25 124 ALA A O 1
ATOM 959 N N . ARG A 1 125 ? -12.037 -2.225 -5.783 1.00 88.31 125 ARG A N 1
ATOM 960 C CA . ARG A 1 125 ? -12.629 -1.351 -4.763 1.00 88.31 125 ARG A CA 1
ATOM 961 C C . ARG A 1 125 ? -12.469 -1.997 -3.400 1.00 88.31 125 ARG A C 1
ATOM 963 O O . ARG A 1 125 ? -12.686 -3.193 -3.246 1.00 88.31 125 ARG A O 1
ATOM 970 N N . MET A 1 126 ? -12.129 -1.185 -2.409 1.00 84.88 126 MET A N 1
ATOM 971 C CA . MET A 1 126 ? -11.961 -1.614 -1.029 1.00 84.88 126 MET A CA 1
ATOM 972 C C . MET A 1 126 ? -12.832 -0.759 -0.107 1.00 84.88 126 MET A C 1
ATOM 974 O O . MET A 1 126 ? -12.952 0.463 -0.282 1.00 84.88 126 MET A O 1
ATOM 978 N N . LYS A 1 127 ? -13.452 -1.415 0.876 1.00 86.25 127 LYS A N 1
ATOM 979 C CA . LYS A 1 127 ? -14.275 -0.784 1.909 1.00 86.25 127 LYS A CA 1
ATOM 980 C C . LYS A 1 127 ? -13.598 -0.988 3.270 1.00 86.25 127 LYS A C 1
ATOM 982 O O . LYS A 1 127 ? -13.412 -2.139 3.658 1.00 86.25 127 LYS A O 1
ATOM 987 N N . PRO A 1 128 ? -13.227 0.090 3.982 1.00 86.75 128 PRO A N 1
ATOM 988 C CA . PRO A 1 128 ? -12.789 -0.005 5.369 1.00 86.75 128 PRO A CA 1
ATOM 989 C C . PRO A 1 128 ? -13.869 -0.649 6.239 1.00 86.75 128 PRO A C 1
ATOM 991 O O . PRO A 1 128 ? -15.056 -0.361 6.079 1.00 86.75 128 PRO A O 1
ATOM 994 N N . VAL A 1 129 ? -13.449 -1.510 7.160 1.00 88.75 129 VAL A N 1
ATOM 995 C CA . VAL A 1 129 ? -14.323 -2.174 8.130 1.00 88.75 129 VAL A CA 1
ATOM 996 C C . VAL A 1 129 ? -13.654 -2.178 9.497 1.00 88.75 129 VAL A C 1
ATOM 998 O O . VAL A 1 129 ? -12.427 -2.127 9.592 1.00 88.75 129 VAL A O 1
ATOM 1001 N N . ILE A 1 130 ? -14.461 -2.268 10.549 1.00 88.50 130 ILE A N 1
ATOM 1002 C CA . ILE A 1 130 ? -13.976 -2.517 11.904 1.00 88.50 130 ILE A CA 1
ATOM 1003 C C . ILE A 1 130 ? -13.935 -4.031 12.098 1.00 88.50 130 ILE A C 1
ATOM 1005 O O . ILE A 1 130 ? -14.959 -4.704 11.989 1.00 88.50 130 ILE A O 1
ATOM 1009 N N . ALA A 1 131 ? -12.750 -4.571 12.366 1.00 88.50 131 ALA A N 1
ATOM 1010 C CA . ALA A 1 131 ? -12.592 -5.968 12.746 1.00 88.50 131 ALA A CA 1
ATOM 1011 C C . ALA A 1 131 ? -12.636 -6.084 14.273 1.00 88.50 131 ALA A C 1
ATOM 1013 O O . ALA A 1 131 ? -11.879 -5.410 14.969 1.00 88.50 131 ALA A O 1
ATOM 1014 N N . VAL A 1 132 ? -13.510 -6.951 14.785 1.00 90.69 132 VAL A N 1
ATOM 1015 C CA . VAL A 1 132 ? -13.678 -7.210 16.223 1.00 90.69 132 VAL A CA 1
ATOM 1016 C C . VAL A 1 132 ? -13.397 -8.681 16.542 1.00 90.69 132 VAL A C 1
ATOM 1018 O O . VAL A 1 132 ? -13.556 -9.535 15.663 1.00 90.69 132 VAL A O 1
ATOM 1021 N N . PRO A 1 133 ? -13.005 -9.019 17.786 1.00 91.69 133 PRO A N 1
ATOM 1022 C CA . PRO A 1 133 ? -12.916 -10.409 18.217 1.00 91.69 133 PRO A CA 1
ATOM 1023 C C . PRO A 1 133 ? -14.253 -11.140 18.051 1.00 91.69 133 PRO A C 1
ATOM 1025 O O . PRO A 1 133 ? -15.326 -10.536 18.137 1.00 91.69 133 PRO A O 1
ATOM 1028 N N . LYS A 1 134 ? -14.195 -12.462 17.854 1.00 95.44 134 LYS A N 1
ATOM 1029 C CA . LYS A 1 134 ? -15.393 -13.306 17.740 1.00 95.44 134 LYS A CA 1
ATOM 1030 C C . LYS A 1 134 ? -16.322 -13.076 18.938 1.00 95.44 134 LYS A C 1
ATOM 1032 O O . LYS A 1 134 ? -15.875 -13.096 20.080 1.00 95.44 134 LYS A O 1
ATOM 1037 N N . GLY A 1 135 ? -17.610 -12.872 18.661 1.00 96.00 135 GLY A N 1
ATOM 1038 C CA . GLY A 1 135 ? -18.624 -12.579 19.680 1.00 96.00 135 GLY A CA 1
ATOM 1039 C C . GLY A 1 135 ? -18.713 -11.109 20.097 1.00 96.00 135 GLY A C 1
ATOM 1040 O O . GLY A 1 135 ? -19.614 -10.775 20.851 1.00 96.00 135 GLY A O 1
ATOM 1041 N N . ASN A 1 136 ? -17.835 -10.235 19.588 1.00 94.62 136 ASN A N 1
ATOM 1042 C CA . ASN A 1 136 ? -17.829 -8.797 19.866 1.00 94.62 136 ASN A CA 1
ATOM 1043 C C . ASN A 1 136 ? -17.920 -8.457 21.373 1.00 94.62 136 ASN A C 1
ATOM 1045 O O . ASN A 1 136 ? -18.867 -7.797 21.801 1.00 94.62 136 ASN A O 1
ATOM 1049 N N . PRO A 1 137 ? -16.950 -8.892 22.201 1.00 93.12 137 PRO A N 1
ATOM 1050 C CA . PRO A 1 137 ? -17.036 -8.770 23.661 1.00 93.12 137 PRO A CA 1
ATOM 1051 C C . PRO A 1 137 ? -17.108 -7.318 24.158 1.00 93.12 137 PRO A C 1
ATOM 1053 O O . PRO A 1 137 ? -17.620 -7.068 25.242 1.00 93.12 137 PRO A O 1
ATOM 1056 N N . GLN A 1 138 ? -16.613 -6.369 23.361 1.00 91.62 138 GLN A N 1
ATOM 1057 C CA . GLN A 1 138 ? -16.627 -4.933 23.660 1.00 91.62 138 GLN A CA 1
ATOM 1058 C C . GLN A 1 138 ? -17.811 -4.199 23.005 1.00 91.62 138 GLN A C 1
ATOM 1060 O O . GLN A 1 138 ? -17.861 -2.978 23.049 1.00 91.62 138 GLN A O 1
ATOM 1065 N N . GLN A 1 139 ? -18.746 -4.930 22.385 1.00 93.81 139 GLN A N 1
ATOM 1066 C CA . GLN A 1 139 ? -19.972 -4.393 21.781 1.00 93.81 139 GLN A CA 1
ATOM 1067 C C . GLN A 1 139 ? -19.734 -3.241 20.789 1.00 93.81 139 GLN A C 1
ATOM 1069 O O . GLN A 1 139 ? -20.539 -2.324 20.675 1.00 93.81 139 GLN A O 1
ATOM 1074 N N . ILE A 1 140 ? -18.640 -3.303 20.028 1.00 94.44 140 ILE A N 1
ATOM 1075 C CA . ILE A 1 140 ? -18.304 -2.287 19.030 1.00 94.44 140 ILE A CA 1
ATOM 1076 C C . ILE A 1 140 ? -19.251 -2.434 17.837 1.00 94.44 140 ILE A C 1
ATOM 1078 O O . ILE A 1 140 ? -19.250 -3.467 17.163 1.00 94.44 140 ILE A O 1
ATOM 1082 N N . THR A 1 141 ? -20.063 -1.416 17.578 1.00 93.25 141 THR A N 1
ATOM 1083 C CA . THR A 1 141 ? -21.053 -1.381 16.485 1.00 93.25 141 THR A CA 1
ATOM 1084 C C . THR A 1 141 ? -20.900 -0.156 15.588 1.00 93.25 141 THR A C 1
ATOM 1086 O O . THR A 1 141 ? -21.370 -0.154 14.450 1.00 93.25 141 THR A O 1
ATOM 1089 N N . SER A 1 142 ? -20.196 0.862 16.074 1.00 91.69 142 SER A N 1
ATOM 1090 C CA . SER A 1 142 ? -19.950 2.128 15.403 1.00 91.69 142 SER A CA 1
ATOM 1091 C C . SER A 1 142 ? -18.493 2.565 15.564 1.00 91.69 142 SER A C 1
ATOM 1093 O O . SER A 1 142 ? -17.713 1.979 16.314 1.00 91.69 142 SER A O 1
ATOM 1095 N N . ILE A 1 143 ? -18.113 3.618 14.844 1.00 89.44 143 ILE A N 1
ATOM 1096 C CA . ILE A 1 143 ? -16.784 4.226 14.975 1.00 89.44 143 ILE A CA 1
ATOM 1097 C C . ILE A 1 143 ? -16.661 4.970 16.310 1.00 89.44 143 ILE A C 1
ATOM 1099 O O . ILE A 1 143 ? -15.588 4.981 16.902 1.00 89.44 143 ILE A O 1
ATOM 1103 N N . GLN A 1 144 ? -17.761 5.532 16.814 1.00 90.12 144 GLN A N 1
ATOM 1104 C CA . GLN A 1 144 ? -17.814 6.232 18.097 1.00 90.12 144 GLN A CA 1
ATOM 1105 C C . GLN A 1 144 ? -17.476 5.299 19.264 1.00 90.12 144 GLN A C 1
ATOM 1107 O O . GLN A 1 144 ? -16.832 5.726 20.219 1.00 90.12 144 GLN A O 1
ATOM 1112 N N . ASP A 1 145 ? -17.821 4.015 19.157 1.00 92.25 145 ASP A N 1
ATOM 1113 C CA . ASP A 1 145 ? -17.487 3.022 20.183 1.00 92.25 145 ASP A CA 1
ATOM 1114 C C . ASP A 1 145 ? -15.968 2.842 20.346 1.00 92.25 145 ASP A C 1
ATOM 1116 O O . ASP A 1 145 ? -15.500 2.482 21.421 1.00 92.25 145 ASP A O 1
ATOM 1120 N N . LEU A 1 146 ? -15.176 3.158 19.313 1.00 90.94 146 LEU A N 1
ATOM 1121 C CA . LEU A 1 146 ? -13.711 3.110 19.367 1.00 90.94 146 LEU A CA 1
ATOM 1122 C C . LEU A 1 146 ? -13.090 4.229 20.221 1.00 90.94 146 LEU A C 1
ATOM 1124 O O . LEU A 1 146 ? -11.893 4.178 20.491 1.00 90.94 146 LEU A O 1
ATOM 1128 N N . LEU A 1 147 ? -13.878 5.235 20.618 1.00 90.31 147 LEU A N 1
ATOM 1129 C CA . LEU A 1 147 ? -13.440 6.375 21.433 1.00 90.31 147 LEU A CA 1
ATOM 1130 C C . LEU A 1 147 ? -13.716 6.186 22.932 1.00 90.31 147 LEU A C 1
ATOM 1132 O O . LEU A 1 147 ? -13.390 7.066 23.729 1.00 90.31 147 LEU A O 1
ATOM 1136 N N . GLN A 1 148 ? -14.341 5.073 23.328 1.00 91.25 148 GLN A N 1
ATOM 1137 C CA . GLN A 1 148 ? -14.628 4.801 24.734 1.00 91.25 148 GLN A CA 1
ATOM 1138 C C . GLN A 1 148 ? -13.320 4.649 25.543 1.00 91.25 148 GLN A C 1
ATOM 1140 O O . GLN A 1 148 ? -12.359 4.073 25.029 1.00 91.25 148 GLN A O 1
ATOM 1145 N N . PRO A 1 149 ? -13.268 5.106 26.813 1.00 90.00 149 PRO A N 1
ATOM 1146 C CA . PRO A 1 149 ? -12.030 5.137 27.605 1.00 90.00 149 PRO A CA 1
ATOM 1147 C C . PRO A 1 149 ? -11.340 3.777 27.771 1.00 90.00 149 PRO A C 1
ATOM 1149 O O . PRO A 1 149 ? -10.112 3.707 27.820 1.00 90.00 149 PRO A O 1
ATOM 1152 N N . ASP A 1 150 ? -12.125 2.700 27.827 1.00 90.56 150 ASP A N 1
ATOM 1153 C CA . ASP A 1 150 ? -11.626 1.339 28.043 1.00 90.56 150 ASP A CA 1
ATOM 1154 C C . ASP A 1 150 ? -11.186 0.646 26.737 1.00 90.56 150 ASP A C 1
ATOM 1156 O O . ASP A 1 150 ? -10.645 -0.463 26.764 1.00 90.56 150 ASP A O 1
ATOM 1160 N N . ILE A 1 151 ? -11.371 1.300 25.584 1.00 91.00 151 ILE A N 1
ATOM 1161 C CA . ILE A 1 151 ? -11.016 0.769 24.268 1.00 91.00 151 ILE A CA 1
ATOM 1162 C C . ILE A 1 151 ? -9.657 1.309 23.839 1.00 91.00 151 ILE A C 1
ATOM 1164 O O . ILE A 1 151 ? -9.433 2.509 23.702 1.00 91.00 151 ILE A O 1
ATOM 1168 N N . ARG A 1 152 ? -8.727 0.393 23.556 1.00 88.25 152 ARG A N 1
ATOM 1169 C CA . ARG A 1 152 ? -7.423 0.737 22.975 1.00 88.25 152 ARG A CA 1
ATOM 1170 C C . ARG A 1 152 ? -7.410 0.440 21.485 1.00 88.25 152 ARG A C 1
ATOM 1172 O O . ARG A 1 152 ? -7.647 -0.693 21.071 1.00 88.25 152 ARG A O 1
ATOM 1179 N N . VAL A 1 153 ? -7.060 1.448 20.692 1.00 86.69 153 VAL A N 1
ATOM 1180 C CA . VAL A 1 153 ? -6.999 1.365 19.229 1.00 86.69 153 VAL A CA 1
ATOM 1181 C C . VAL A 1 153 ? -5.559 1.544 18.760 1.00 86.69 153 VAL A C 1
ATOM 1183 O O . VAL A 1 153 ? -4.854 2.444 19.211 1.00 86.69 153 VAL A O 1
ATOM 1186 N N . ALA A 1 154 ? -5.123 0.699 17.826 1.00 86.50 154 ALA A N 1
ATOM 1187 C CA . ALA A 1 154 ? -3.874 0.886 17.096 1.00 86.50 154 ALA A CA 1
ATOM 1188 C C . ALA A 1 154 ? -4.181 1.442 15.702 1.00 86.50 154 ALA A C 1
ATOM 1190 O O . ALA A 1 154 ? -4.970 0.859 14.957 1.00 86.50 154 ALA A O 1
ATOM 1191 N N . LEU A 1 155 ? -3.549 2.560 15.342 1.00 85.94 155 LEU A N 1
ATOM 1192 C CA . LEU A 1 155 ? -3.743 3.225 14.055 1.00 85.94 155 LEU A CA 1
ATOM 1193 C C . LEU A 1 155 ? -2.493 3.105 13.189 1.00 85.94 155 LEU A C 1
ATOM 1195 O O . LEU A 1 155 ? -1.369 3.289 13.657 1.00 85.94 155 LEU A O 1
ATOM 1199 N N . ALA A 1 156 ? -2.689 2.824 11.901 1.00 86.62 156 ALA A N 1
ATOM 1200 C CA . ALA A 1 156 ? -1.608 2.925 10.932 1.00 86.62 156 ALA A CA 1
ATOM 1201 C C . ALA A 1 156 ? -1.188 4.396 10.770 1.00 86.62 156 ALA A C 1
ATOM 1203 O O . ALA A 1 156 ? -2.033 5.289 10.836 1.00 86.62 156 ALA A O 1
ATOM 1204 N N . ASN A 1 157 ? 0.099 4.654 10.510 1.00 88.50 157 ASN A N 1
ATOM 1205 C CA . ASN A 1 157 ? 0.580 6.014 10.262 1.00 88.50 157 ASN A CA 1
ATOM 1206 C C . ASN A 1 157 ? -0.164 6.620 9.048 1.00 88.50 157 ASN A C 1
ATOM 1208 O O . ASN A 1 157 ? -0.040 6.075 7.943 1.00 88.50 157 ASN A O 1
ATOM 1212 N N . PRO A 1 158 ? -0.907 7.729 9.224 1.00 86.19 158 PRO A N 1
ATOM 1213 C CA . PRO A 1 158 ? -1.758 8.297 8.181 1.00 86.19 158 PRO A CA 1
ATOM 1214 C C . PRO A 1 158 ? -0.986 8.828 6.970 1.00 86.19 158 PRO A C 1
ATOM 1216 O O . PRO A 1 158 ? -1.521 8.841 5.862 1.00 86.19 158 PRO A O 1
ATOM 1219 N N . GLU A 1 159 ? 0.288 9.186 7.142 1.00 85.06 159 GLU A N 1
ATOM 1220 C CA . GLU A 1 159 ? 1.109 9.681 6.034 1.00 85.06 159 GLU A CA 1
ATOM 1221 C C . GLU A 1 159 ? 1.738 8.553 5.216 1.00 85.06 159 GLU A C 1
ATOM 1223 O O . GLU A 1 159 ? 2.024 8.716 4.026 1.00 85.06 159 GLU A O 1
ATOM 1228 N N . ALA A 1 160 ? 1.890 7.375 5.823 1.00 85.25 160 ALA A N 1
ATOM 1229 C CA . ALA A 1 160 ? 2.475 6.203 5.181 1.00 85.25 160 ALA A CA 1
ATOM 1230 C C . ALA A 1 160 ? 1.422 5.275 4.552 1.00 85.25 160 ALA A C 1
ATOM 1232 O O . ALA A 1 160 ? 1.661 4.701 3.484 1.00 85.25 160 ALA A O 1
ATOM 1233 N N . ALA A 1 161 ? 0.262 5.110 5.195 1.00 86.56 161 ALA A N 1
ATOM 1234 C CA . ALA A 1 161 ? -0.728 4.096 4.847 1.00 86.56 161 ALA A CA 1
ATOM 1235 C C . ALA A 1 161 ? -2.122 4.688 4.606 1.00 86.56 161 ALA A C 1
ATOM 1237 O O . ALA A 1 161 ? -2.640 5.454 5.415 1.00 86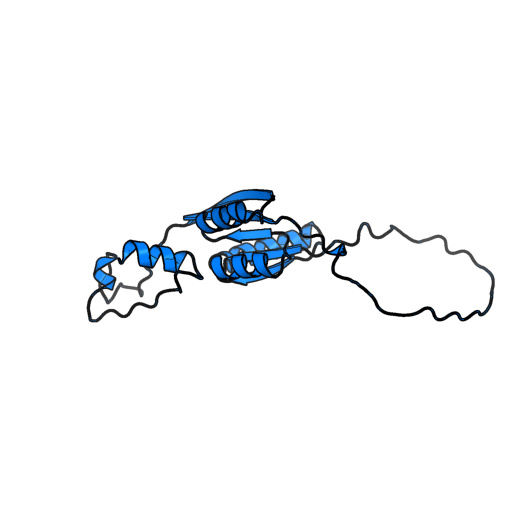.56 161 ALA A O 1
ATOM 1238 N N . ALA A 1 162 ? -2.777 4.231 3.531 1.00 86.25 162 ALA A N 1
ATOM 1239 C CA . ALA A 1 162 ? -4.104 4.705 3.136 1.00 86.25 162 ALA A CA 1
ATOM 1240 C C . ALA A 1 162 ? -5.158 4.542 4.241 1.00 86.25 162 ALA A C 1
ATOM 1242 O O . ALA A 1 162 ? -5.921 5.466 4.505 1.00 86.25 162 ALA A O 1
ATOM 1243 N N . ILE A 1 163 ? -5.170 3.382 4.911 1.00 89.12 163 ILE A N 1
ATOM 1244 C CA . ILE A 1 163 ? -6.127 3.116 5.989 1.00 89.12 163 ILE A CA 1
ATOM 1245 C C . ILE A 1 163 ? -5.915 4.055 7.178 1.00 89.12 163 ILE A C 1
ATOM 1247 O O . ILE A 1 163 ? -6.889 4.514 7.749 1.00 89.12 163 ILE A O 1
ATOM 1251 N N . GLY A 1 164 ? -4.667 4.414 7.500 1.00 89.38 164 GLY A N 1
ATOM 1252 C CA . GLY A 1 164 ? -4.373 5.347 8.588 1.00 89.38 164 GLY A CA 1
ATOM 1253 C C . GLY A 1 164 ? -4.971 6.728 8.335 1.00 89.38 164 GLY A C 1
ATOM 1254 O O . GLY A 1 164 ? -5.579 7.312 9.228 1.00 89.38 164 GLY A O 1
ATOM 1255 N N . ARG A 1 165 ? -4.851 7.223 7.097 1.00 88.31 165 ARG A N 1
ATOM 1256 C CA . ARG A 1 165 ? -5.414 8.516 6.692 1.00 88.31 165 ARG A CA 1
ATOM 1257 C C . ARG A 1 165 ? -6.930 8.531 6.825 1.00 88.31 165 ARG A C 1
ATOM 1259 O O . ARG A 1 165 ? -7.473 9.433 7.444 1.00 88.31 165 ARG A O 1
ATOM 1266 N N . ILE A 1 166 ? -7.584 7.498 6.298 1.00 89.06 166 ILE A N 1
ATOM 1267 C CA . ILE A 1 166 ? -9.043 7.383 6.329 1.00 89.06 166 ILE A CA 1
ATOM 1268 C C . ILE A 1 166 ? -9.533 7.222 7.760 1.00 89.06 166 ILE A C 1
ATOM 1270 O O . ILE A 1 166 ? -10.497 7.862 8.152 1.00 89.06 166 ILE A O 1
ATOM 1274 N N . THR A 1 167 ? -8.859 6.410 8.575 1.00 89.38 167 THR A N 1
ATOM 1275 C CA . THR A 1 167 ? -9.242 6.282 9.979 1.00 89.38 167 THR A CA 1
ATOM 1276 C C . THR A 1 167 ? -9.109 7.615 10.716 1.00 89.38 167 THR A C 1
ATOM 1278 O O . THR A 1 167 ? -9.984 7.937 11.510 1.00 89.38 167 THR A O 1
ATOM 1281 N N . ARG A 1 168 ? -8.080 8.426 10.422 1.00 88.12 168 ARG A N 1
ATOM 1282 C CA . ARG A 1 168 ? -7.968 9.789 10.966 1.00 88.12 168 ARG A CA 1
ATOM 1283 C C . ARG A 1 168 ? -9.129 10.681 10.521 1.00 88.12 168 ARG A C 1
ATOM 1285 O O . ARG A 1 168 ? -9.707 11.337 11.369 1.00 88.12 168 ARG A O 1
ATOM 1292 N N . GLU A 1 169 ? -9.479 10.669 9.236 1.00 87.25 169 GLU A N 1
ATOM 1293 C CA . GLU A 1 169 ? -10.579 11.471 8.667 1.00 87.25 169 GLU A CA 1
ATOM 1294 C C . GLU A 1 169 ? -11.961 11.125 9.236 1.00 87.25 169 GLU A C 1
ATOM 1296 O O . GLU A 1 169 ? -12.857 11.955 9.183 1.00 87.25 169 GLU A O 1
ATOM 1301 N N . VAL A 1 170 ? -12.165 9.898 9.726 1.00 87.00 170 VAL A N 1
ATOM 1302 C CA . VAL A 1 170 ? -13.468 9.478 10.270 1.00 87.00 170 VAL A CA 1
ATOM 1303 C C . VAL A 1 170 ? -13.516 9.550 11.803 1.00 87.00 170 VAL A C 1
ATOM 1305 O O . VAL A 1 170 ? -1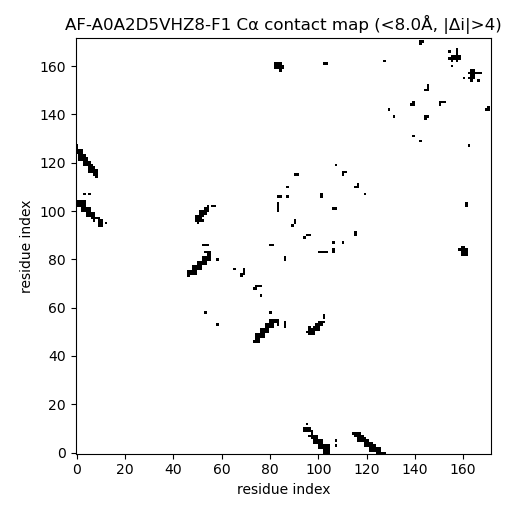4.601 9.557 12.381 1.00 87.00 170 VAL A O 1
ATOM 1308 N N . LEU A 1 171 ? -12.361 9.596 12.476 1.00 83.31 171 LEU A N 1
ATOM 1309 C CA . LEU A 1 171 ? -12.272 9.761 13.933 1.00 83.31 171 LEU A CA 1
ATOM 1310 C C . LEU A 1 171 ? -12.130 11.225 14.387 1.00 83.31 171 LEU A C 1
ATOM 1312 O O . LEU A 1 171 ? -12.341 11.484 15.571 1.00 83.31 171 LEU A O 1
ATOM 1316 N N . GLN A 1 172 ? -11.737 12.143 13.499 1.00 67.31 172 GLN A N 1
ATOM 1317 C CA . GLN A 1 172 ? -11.557 13.582 13.760 1.00 67.31 172 GLN A CA 1
ATOM 1318 C C . GLN A 1 172 ? -12.574 14.399 12.972 1.00 67.31 172 GLN A C 1
ATOM 1320 O O . GLN A 1 172 ? -13.063 15.400 13.538 1.00 67.31 172 GLN A O 1
#

Nearest PDB structures (foldseek):
  6nio-assembly1_A  TM=9.598E-01  e=4.758E-05  Yersinia pestis
  2h5y-assembly2_B  TM=9.590E-01  e=5.797E-05  Xanthomonas citri pv. citri str. 306
  8k8k-assembly1_A  TM=9.489E-01  e=7.544E-05  Klebsiella pneumoniae subsp. pneumoniae HS11286
  3gzg-assembly3_C  TM=9.581E-01  e=1.196E-04  Xanthomonas citri
  4xxu-assembly1_B  TM=7.271E-01  e=2.810E-05  Escherichia coli K-12

Sequence (172 aa):
MVVSVALLVACDRKELQPGERRLQTDQSKNGTSALNRSAQRSPMGTSEDLTFYCAAGMRLPIKQIVVDYEREYGVQVQVQYGGSGTLLSNIQTARIGDLYLAADESYIQRAREKKLLVESIPVARMKPVIAVPKGNPQQITSIQDLLQPDIRVALANPEAAAIGRITREVLQ